Protein AF-G5NMP9-F1 (afdb_monomer)

Structure (mmCIF, N/CA/C/O backbone):
data_AF-G5NMP9-F1
#
_entry.id   AF-G5NMP9-F1
#
loop_
_atom_site.group_PDB
_atom_site.id
_atom_site.type_symbol
_atom_site.label_atom_id
_atom_site.label_alt_id
_atom_site.label_comp_id
_atom_site.label_asym_id
_atom_site.l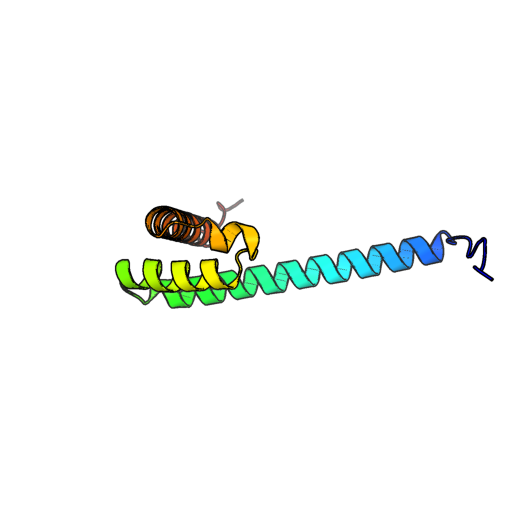abel_entity_id
_atom_site.label_seq_id
_atom_site.pdbx_PDB_ins_code
_atom_site.Cartn_x
_atom_site.Cartn_y
_atom_site.Cartn_z
_atom_site.occupancy
_atom_site.B_iso_or_equiv
_atom_site.auth_seq_id
_atom_site.auth_comp_id
_atom_site.auth_asym_id
_atom_site.auth_atom_id
_atom_site.pdbx_PDB_model_num
ATOM 1 N N . MET A 1 1 ? 6.464 -27.735 -32.900 1.00 37.50 1 MET A N 1
ATOM 2 C CA . MET A 1 1 ? 7.859 -27.369 -33.199 1.00 37.50 1 MET A CA 1
ATOM 3 C C . MET A 1 1 ? 8.186 -26.157 -32.354 1.00 37.50 1 MET A C 1
ATOM 5 O O . MET A 1 1 ? 7.645 -25.090 -32.612 1.00 37.50 1 MET A O 1
ATOM 9 N N . LEU A 1 2 ? 8.923 -26.366 -31.264 1.00 45.62 2 LEU A N 1
ATOM 10 C CA . LEU A 1 2 ? 9.495 -25.277 -30.478 1.00 45.62 2 LEU A CA 1
ATOM 11 C C . LEU A 1 2 ? 10.622 -24.689 -31.329 1.00 45.62 2 LEU A C 1
ATOM 13 O O . LEU A 1 2 ? 11.433 -25.450 -31.845 1.00 45.62 2 LEU A O 1
ATOM 17 N N . GLY A 1 3 ? 10.612 -23.375 -31.544 1.00 49.03 3 GLY A N 1
ATOM 18 C CA . GLY A 1 3 ? 11.756 -22.685 -32.129 1.00 49.03 3 GLY A CA 1
ATOM 19 C C . GLY A 1 3 ? 12.893 -22.736 -31.122 1.00 49.03 3 GLY A C 1
ATOM 20 O O . GLY A 1 3 ? 12.924 -21.941 -30.186 1.00 49.03 3 GLY A O 1
ATOM 21 N N . GLU A 1 4 ? 13.738 -23.747 -31.271 1.00 51.78 4 GLU A N 1
ATOM 22 C CA .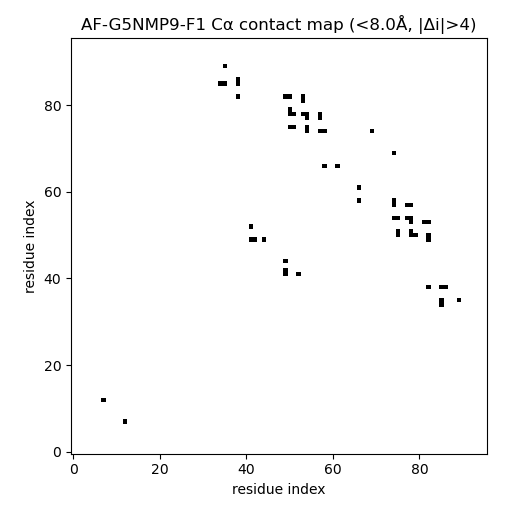 GLU A 1 4 ? 15.050 -23.843 -30.649 1.00 51.78 4 GLU A CA 1
ATOM 23 C C . GLU A 1 4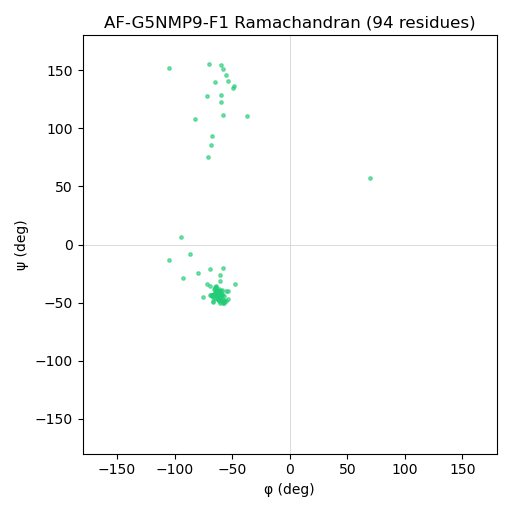 ? 15.865 -22.635 -31.148 1.00 51.78 4 GLU A C 1
ATOM 25 O O . GLU A 1 4 ? 15.873 -22.338 -32.342 1.00 51.78 4 GLU A O 1
ATOM 30 N N . ASP A 1 5 ? 16.456 -21.889 -30.216 1.00 52.66 5 ASP A N 1
ATOM 31 C CA . ASP A 1 5 ? 17.393 -20.791 -30.476 1.00 52.66 5 ASP A CA 1
A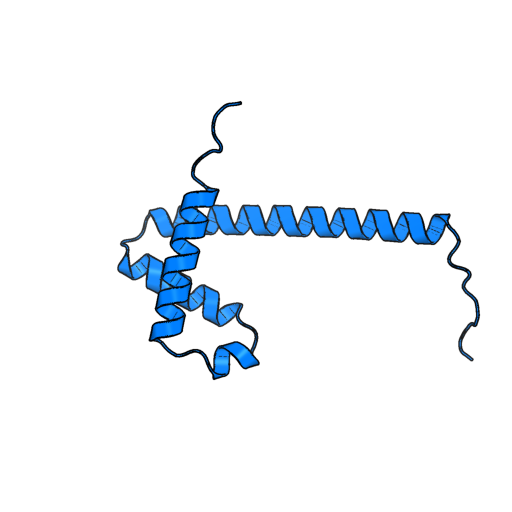TOM 32 C C . ASP A 1 5 ? 16.824 -19.511 -31.114 1.00 52.66 5 ASP A C 1
ATOM 34 O O . ASP A 1 5 ? 17.359 -18.976 -32.086 1.00 52.66 5 ASP A O 1
ATOM 38 N N . GLU A 1 6 ? 15.831 -18.878 -30.473 1.00 53.34 6 GLU A N 1
ATOM 39 C CA . GLU A 1 6 ? 15.825 -17.407 -30.502 1.00 53.34 6 GLU A CA 1
ATOM 40 C C . GLU A 1 6 ? 16.990 -16.941 -29.616 1.00 53.34 6 GLU A C 1
ATOM 42 O O . GLU A 1 6 ? 16.802 -16.562 -28.456 1.00 53.34 6 GLU A O 1
ATOM 47 N N . ASP A 1 7 ? 18.211 -17.073 -30.156 1.00 55.84 7 ASP A N 1
ATOM 48 C CA . ASP A 1 7 ? 19.452 -16.536 -29.615 1.00 55.84 7 ASP A CA 1
ATOM 49 C C . ASP A 1 7 ? 19.113 -15.186 -29.008 1.00 55.84 7 ASP A C 1
ATOM 51 O O . ASP A 1 7 ? 18.720 -14.245 -29.712 1.00 55.84 7 ASP A O 1
ATOM 55 N N . ILE A 1 8 ? 19.169 -15.100 -27.678 1.00 62.41 8 ILE A N 1
ATOM 56 C CA . ILE A 1 8 ? 18.906 -13.852 -26.985 1.00 62.41 8 ILE A CA 1
ATOM 57 C C . ILE A 1 8 ? 20.074 -12.948 -27.349 1.00 62.41 8 ILE A C 1
ATOM 59 O O . ILE A 1 8 ? 21.070 -12.861 -26.635 1.00 62.41 8 ILE A O 1
ATOM 63 N N . SER A 1 9 ? 19.950 -12.265 -28.486 1.00 79.44 9 SER A N 1
ATOM 64 C CA . SER A 1 9 ? 20.890 -11.255 -28.914 1.00 79.44 9 SER A CA 1
ATOM 65 C C . SER A 1 9 ? 21.102 -10.326 -27.729 1.00 79.44 9 SER A C 1
ATOM 67 O O . SER A 1 9 ? 20.137 -9.916 -27.068 1.00 79.44 9 SER A O 1
ATOM 69 N N . PHE A 1 10 ? 22.357 -9.981 -27.445 1.00 77.31 10 PHE A N 1
ATOM 70 C CA . PHE A 1 10 ? 22.704 -9.064 -26.359 1.00 77.31 10 PHE A CA 1
ATOM 71 C C . PHE A 1 10 ? 21.839 -7.793 -26.387 1.00 77.31 10 PHE A C 1
ATOM 73 O O . PHE A 1 10 ? 21.435 -7.282 -25.340 1.00 77.31 10 PHE A O 1
ATOM 80 N N . HIS A 1 11 ? 21.463 -7.323 -27.582 1.00 81.31 11 HIS A N 1
ATOM 81 C CA . HIS A 1 11 ? 20.533 -6.209 -27.755 1.00 81.31 11 HIS A CA 1
ATOM 82 C C . HIS A 1 11 ? 19.106 -6.507 -27.266 1.00 81.31 11 HIS A C 1
ATOM 84 O O . HIS A 1 11 ? 18.510 -5.663 -26.591 1.00 81.31 11 HIS A O 1
ATOM 90 N N . ALA A 1 12 ? 18.559 -7.690 -27.550 1.00 85.56 12 ALA A N 1
ATOM 91 C CA . ALA A 1 12 ? 17.237 -8.109 -27.087 1.00 85.56 12 ALA A CA 1
ATOM 92 C C . ALA A 1 12 ? 17.200 -8.306 -25.560 1.00 85.56 12 ALA A C 1
ATOM 94 O O . ALA A 1 12 ? 16.283 -7.805 -24.903 1.00 85.56 12 ALA A O 1
ATOM 95 N N . ALA A 1 13 ? 18.222 -8.947 -24.974 1.00 87.69 13 ALA A N 1
ATOM 96 C CA . ALA A 1 13 ? 18.385 -9.036 -23.516 1.00 87.69 13 ALA A CA 1
ATOM 97 C C . ALA A 1 13 ? 18.434 -7.649 -22.868 1.00 87.69 13 ALA A C 1
ATOM 99 O O . ALA A 1 13 ? 17.684 -7.366 -21.933 1.00 87.69 13 ALA A O 1
ATOM 100 N N . ARG A 1 14 ? 19.276 -6.754 -23.398 1.00 88.56 14 ARG A N 1
ATOM 101 C CA . ARG A 1 14 ? 19.444 -5.401 -22.862 1.00 88.56 14 ARG A CA 1
ATOM 102 C C . ARG A 1 14 ? 18.154 -4.586 -22.940 1.00 88.56 14 ARG A C 1
ATOM 104 O O . ARG A 1 14 ? 17.804 -3.906 -21.977 1.00 88.56 14 ARG A O 1
ATOM 111 N N . LYS A 1 15 ? 17.411 -4.681 -24.047 1.00 91.56 15 LYS A N 1
ATOM 112 C CA . LYS A 1 15 ? 16.104 -4.023 -24.201 1.00 91.56 15 LYS A CA 1
ATOM 113 C C . LYS A 1 15 ? 15.084 -4.550 -23.186 1.00 91.56 15 LYS A C 1
ATOM 115 O O . LYS A 1 15 ? 14.401 -3.745 -22.554 1.00 91.56 15 LYS A O 1
ATOM 120 N N . ARG A 1 16 ? 15.012 -5.874 -22.986 1.00 91.69 16 ARG A N 1
ATOM 121 C CA . ARG A 1 16 ? 14.151 -6.501 -21.964 1.00 91.69 16 ARG A CA 1
ATOM 122 C C . ARG A 1 16 ? 14.515 -6.034 -20.556 1.00 91.69 16 ARG A C 1
ATOM 124 O O . ARG A 1 16 ? 13.626 -5.634 -19.810 1.00 91.69 16 ARG A O 1
ATOM 131 N N . TRP A 1 17 ? 15.806 -5.987 -20.233 1.00 93.81 17 TRP A N 1
ATOM 132 C CA . TRP A 1 17 ? 16.285 -5.511 -18.936 1.00 93.81 17 TRP A CA 1
ATOM 133 C C . TRP A 1 17 ? 15.900 -4.050 -18.671 1.00 93.81 17 TRP A C 1
ATOM 135 O O . TRP A 1 17 ? 15.330 -3.747 -17.625 1.00 93.81 17 TRP A O 1
ATOM 145 N N . TYR A 1 18 ? 16.135 -3.139 -19.625 1.00 95.44 18 TYR A N 1
ATOM 146 C CA . TYR A 1 18 ? 15.736 -1.735 -19.463 1.00 95.44 18 TYR A CA 1
ATOM 147 C C . TYR A 1 18 ? 14.223 -1.578 -19.302 1.00 95.44 18 TYR A C 1
ATOM 149 O O . TYR A 1 18 ? 13.772 -0.781 -18.474 1.00 95.44 18 TYR A O 1
ATOM 157 N N . LEU A 1 19 ? 13.431 -2.331 -20.071 1.00 95.75 19 LEU A N 1
ATOM 158 C CA . LEU A 1 19 ? 11.976 -2.305 -19.955 1.00 95.75 19 LEU A CA 1
ATOM 159 C C . LEU A 1 19 ? 11.524 -2.792 -18.574 1.00 95.75 19 LEU A C 1
ATOM 161 O O . LEU A 1 19 ? 10.732 -2.111 -17.922 1.00 95.75 19 LEU A O 1
ATOM 165 N N . GLN A 1 20 ? 12.072 -3.913 -18.104 1.00 95.19 20 GLN A N 1
ATOM 166 C CA . GLN A 1 20 ? 11.803 -4.447 -16.772 1.00 95.19 20 GLN A CA 1
ATOM 167 C C . GLN A 1 20 ? 12.156 -3.423 -15.686 1.00 95.19 20 GLN A C 1
ATOM 169 O O . GLN A 1 20 ? 11.306 -3.090 -14.863 1.00 95.19 20 GLN A O 1
ATOM 174 N N . ARG A 1 21 ? 13.358 -2.834 -15.730 1.00 96.56 21 ARG A N 1
ATOM 175 C CA . ARG A 1 21 ? 13.780 -1.801 -14.769 1.00 96.56 21 ARG A CA 1
ATOM 176 C C . ARG A 1 21 ? 12.878 -0.575 -14.785 1.00 96.56 21 ARG A C 1
ATOM 178 O O . ARG A 1 21 ? 12.539 -0.042 -13.730 1.00 96.56 21 ARG A O 1
ATOM 185 N N . SER A 1 22 ? 12.446 -0.143 -15.966 1.00 95.12 22 SER A N 1
ATOM 186 C CA . SER A 1 22 ? 11.530 0.994 -16.106 1.00 95.12 22 SER A CA 1
ATOM 187 C C . SER A 1 22 ? 10.164 0.702 -15.482 1.00 95.12 22 SER A C 1
ATOM 189 O O . SER A 1 22 ? 9.591 1.559 -14.804 1.00 95.12 22 SER A O 1
ATOM 191 N N . GLN A 1 23 ? 9.651 -0.516 -15.673 1.00 96.69 23 GLN A N 1
ATOM 192 C CA . GLN A 1 23 ? 8.399 -0.971 -15.072 1.00 96.69 23 GLN A CA 1
ATOM 193 C C . GLN A 1 23 ? 8.509 -1.119 -13.552 1.00 96.69 23 GLN A C 1
ATOM 195 O O . GLN A 1 23 ? 7.620 -0.653 -12.841 1.00 96.69 23 GLN A O 1
ATOM 200 N N . GLU A 1 24 ? 9.592 -1.711 -13.045 1.00 96.00 24 GLU A N 1
ATOM 201 C CA . GLU A 1 24 ? 9.881 -1.816 -11.609 1.00 96.00 24 GLU A CA 1
ATOM 202 C C . GLU A 1 24 ? 9.930 -0.429 -10.956 1.00 96.00 24 GLU A C 1
ATOM 204 O O . GLU A 1 24 ? 9.231 -0.176 -9.975 1.00 96.00 24 GLU A O 1
ATOM 209 N N . ALA A 1 25 ? 10.663 0.515 -11.555 1.00 96.00 25 ALA A N 1
ATOM 210 C CA . ALA A 1 25 ? 10.741 1.886 -11.061 1.00 96.00 25 ALA A CA 1
ATOM 211 C C . ALA A 1 25 ? 9.368 2.582 -11.059 1.00 96.00 25 ALA A C 1
ATOM 213 O O . ALA A 1 25 ? 9.047 3.339 -10.139 1.00 96.00 25 ALA A O 1
ATOM 214 N N . LEU A 1 26 ? 8.534 2.336 -12.076 1.00 96.50 26 LEU A N 1
ATOM 215 C CA . LEU A 1 26 ? 7.181 2.885 -12.132 1.00 96.50 26 LEU A CA 1
ATOM 216 C C . LEU A 1 26 ? 6.271 2.285 -11.051 1.00 96.50 26 LEU A C 1
ATOM 218 O O . LEU A 1 26 ? 5.538 3.041 -10.408 1.00 96.50 26 LEU A O 1
ATOM 222 N N . LYS A 1 27 ? 6.320 0.963 -10.839 1.00 95.62 27 LYS A N 1
ATOM 223 C CA . LYS A 1 27 ? 5.580 0.273 -9.769 1.00 95.62 27 LYS A CA 1
ATOM 224 C C . LYS A 1 27 ? 5.965 0.837 -8.405 1.00 95.62 27 LYS A C 1
ATOM 226 O O . LYS A 1 27 ? 5.090 1.326 -7.695 1.00 95.62 27 LYS A O 1
ATOM 231 N N . PHE A 1 28 ? 7.265 0.941 -8.130 1.00 92.06 28 PHE A N 1
ATOM 232 C CA . PHE A 1 28 ? 7.783 1.519 -6.892 1.00 92.06 28 PHE A CA 1
ATOM 233 C C . PHE A 1 28 ? 7.270 2.946 -6.643 1.00 92.06 28 PHE A C 1
ATOM 235 O O . PHE A 1 28 ? 6.760 3.259 -5.566 1.00 92.06 28 PHE A O 1
ATOM 242 N N . ARG A 1 29 ? 7.337 3.835 -7.650 1.00 91.75 29 ARG A N 1
ATOM 243 C CA . ARG A 1 29 ? 6.820 5.211 -7.508 1.00 91.75 29 ARG A CA 1
ATOM 244 C C . ARG A 1 29 ? 5.318 5.240 -7.223 1.00 91.75 29 ARG A C 1
ATOM 246 O O . ARG A 1 29 ? 4.866 6.057 -6.420 1.00 91.75 29 ARG A O 1
ATOM 253 N N . ARG A 1 30 ? 4.541 4.369 -7.876 1.00 94.62 30 ARG A N 1
ATOM 254 C CA . ARG A 1 30 ? 3.088 4.266 -7.668 1.00 94.62 30 ARG A CA 1
ATOM 255 C C . ARG A 1 30 ? 2.758 3.767 -6.266 1.00 94.62 30 ARG A C 1
ATOM 257 O O . ARG A 1 30 ? 1.911 4.369 -5.611 1.00 94.62 30 ARG A O 1
ATOM 264 N N . GLU A 1 31 ? 3.449 2.737 -5.796 1.00 91.44 31 GLU A N 1
ATOM 265 C CA . GLU A 1 31 ? 3.300 2.193 -4.444 1.00 91.44 31 GLU A CA 1
ATOM 266 C C . GLU A 1 31 ? 3.648 3.240 -3.385 1.00 91.44 31 GLU A C 1
ATOM 268 O O . GLU A 1 31 ? 2.835 3.506 -2.500 1.00 91.44 31 GLU A O 1
ATOM 273 N N . LYS A 1 32 ? 4.782 3.938 -3.537 1.00 89.75 32 LYS A N 1
ATOM 274 C CA . LYS A 1 32 ? 5.180 5.034 -2.641 1.00 89.75 32 LYS A CA 1
ATOM 275 C C . LYS A 1 32 ? 4.143 6.162 -2.615 1.00 89.75 32 LYS A C 1
ATOM 277 O O . LYS A 1 32 ? 3.786 6.668 -1.550 1.00 89.75 32 LYS A O 1
ATOM 282 N N . GLY A 1 33 ? 3.613 6.540 -3.779 1.00 91.12 33 GLY A N 1
ATOM 283 C CA . GLY A 1 33 ? 2.542 7.531 -3.882 1.00 91.12 33 GLY A CA 1
ATOM 284 C C . GLY A 1 33 ? 1.242 7.078 -3.211 1.00 91.12 33 GLY A C 1
ATOM 285 O O . GLY A 1 33 ? 0.599 7.865 -2.513 1.00 91.12 33 GLY A O 1
ATOM 286 N N . ALA A 1 34 ? 0.857 5.812 -3.384 1.00 92.06 34 ALA A N 1
ATOM 287 C CA . ALA A 1 34 ? -0.319 5.229 -2.743 1.00 92.06 34 ALA A CA 1
ATOM 288 C C . ALA A 1 34 ? -0.162 5.161 -1.215 1.00 92.06 34 ALA A C 1
ATOM 290 O O . ALA A 1 34 ? -1.086 5.547 -0.497 1.00 92.06 34 ALA A O 1
ATOM 291 N N . ALA A 1 35 ? 1.014 4.759 -0.724 1.00 89.69 35 ALA A N 1
ATOM 292 C CA . ALA A 1 35 ? 1.351 4.743 0.696 1.00 89.69 35 ALA A CA 1
ATOM 293 C C . ALA A 1 35 ? 1.234 6.143 1.315 1.00 89.69 35 ALA A C 1
ATOM 295 O O . ALA A 1 35 ? 0.523 6.319 2.304 1.00 89.69 35 ALA A O 1
ATOM 296 N N . ARG A 1 36 ? 1.810 7.169 0.672 1.00 89.88 36 ARG A N 1
ATOM 297 C CA . ARG A 1 36 ? 1.708 8.562 1.137 1.00 89.88 36 ARG A CA 1
ATOM 298 C C . ARG A 1 36 ? 0.268 9.074 1.147 1.00 89.88 36 ARG A C 1
ATOM 300 O O . ARG A 1 36 ? -0.158 9.694 2.117 1.00 89.88 36 ARG A O 1
ATOM 307 N N . LYS A 1 37 ? -0.518 8.782 0.105 1.00 91.81 37 LYS A N 1
ATOM 308 C CA . LYS A 1 37 ? -1.951 9.134 0.063 1.00 91.81 37 LYS A CA 1
ATOM 309 C C . LYS A 1 37 ? -2.742 8.457 1.184 1.00 91.81 37 LYS A C 1
ATOM 311 O O . LYS A 1 37 ? -3.634 9.083 1.754 1.00 91.81 37 LYS A O 1
ATOM 316 N N . ARG A 1 38 ? -2.435 7.194 1.492 1.00 92.06 38 ARG A N 1
ATOM 317 C CA . ARG A 1 38 ? -3.069 6.453 2.586 1.00 92.06 38 ARG A CA 1
ATOM 318 C C . ARG A 1 38 ? -2.701 7.057 3.933 1.00 92.06 38 ARG A C 1
ATOM 320 O O . ARG A 1 38 ? -3.601 7.370 4.699 1.00 92.06 38 ARG A O 1
ATOM 327 N N . ALA A 1 39 ? -1.419 7.292 4.181 1.00 90.56 39 ALA A N 1
ATOM 328 C CA . ALA A 1 39 ? -0.949 7.885 5.424 1.00 90.56 39 ALA A CA 1
ATOM 329 C C . ALA A 1 39 ? -1.566 9.277 5.665 1.00 90.56 39 ALA A C 1
ATOM 331 O O . ALA A 1 39 ? -2.121 9.518 6.730 1.00 90.56 39 ALA A O 1
ATOM 332 N N . ASN A 1 40 ? -1.633 10.135 4.639 1.00 91.12 40 ASN A N 1
ATOM 333 C CA . ASN A 1 40 ? -2.321 11.431 4.729 1.00 91.12 40 ASN A CA 1
ATOM 334 C C . ASN A 1 40 ? -3.821 11.312 5.054 1.00 91.12 40 ASN A C 1
ATOM 336 O O . ASN A 1 40 ? -4.398 12.216 5.655 1.00 91.12 40 ASN A O 1
ATOM 340 N N . ARG A 1 41 ? -4.482 10.234 4.612 1.00 92.69 41 ARG A N 1
ATOM 341 C CA . ARG A 1 41 ? -5.891 9.965 4.936 1.00 92.69 41 ARG A CA 1
ATOM 342 C C . ARG A 1 41 ? -6.035 9.477 6.376 1.00 92.69 41 ARG A C 1
ATOM 344 O O . ARG A 1 41 ? -6.918 9.954 7.076 1.00 92.69 41 ARG A O 1
ATOM 351 N N . LEU A 1 42 ? -5.171 8.553 6.794 1.00 92.69 42 LEU A N 1
ATOM 352 C CA . LEU A 1 42 ? -5.172 7.961 8.132 1.00 92.69 42 LEU A CA 1
ATOM 353 C C . LEU A 1 42 ? -4.834 8.995 9.210 1.00 92.69 42 LEU A C 1
ATOM 355 O O . LEU A 1 42 ? -5.498 9.016 10.236 1.00 92.69 42 LEU A O 1
ATOM 359 N N . ALA A 1 43 ? -3.908 9.917 8.941 1.00 89.88 43 ALA A N 1
ATOM 360 C CA . ALA A 1 43 ? -3.525 10.982 9.870 1.00 89.88 43 ALA A CA 1
ATOM 361 C C . ALA A 1 43 ? -4.694 11.889 10.307 1.00 89.88 43 ALA A C 1
ATOM 363 O O . ALA A 1 43 ? -4.604 12.555 11.331 1.00 89.88 43 ALA A O 1
ATOM 364 N N . LYS A 1 44 ? -5.800 11.920 9.549 1.00 92.69 44 LYS A N 1
ATOM 365 C CA . LYS A 1 44 ? -7.010 12.693 9.883 1.00 92.69 44 LYS A CA 1
ATOM 366 C C . LYS A 1 44 ? -7.986 11.945 10.795 1.00 92.69 44 LYS A C 1
ATOM 368 O O . LYS A 1 44 ? -8.998 12.514 11.190 1.00 92.69 44 LYS A O 1
ATOM 373 N N . LEU A 1 45 ? -7.745 10.662 11.049 1.00 94.06 45 LEU A N 1
ATOM 374 C CA . LEU A 1 45 ? -8.654 9.778 11.771 1.00 94.06 45 LEU A CA 1
ATOM 375 C C . LEU A 1 45 ? -8.141 9.515 13.195 1.00 94.06 45 LEU A C 1
ATOM 377 O O . LEU A 1 45 ? -6.926 9.507 13.400 1.00 94.06 45 LEU A O 1
ATOM 381 N N . PRO A 1 46 ? -9.030 9.231 14.165 1.00 96.19 46 PRO A N 1
ATOM 382 C CA . PRO A 1 46 ? -8.637 8.719 15.478 1.00 96.19 46 PRO A CA 1
ATOM 383 C C . PRO A 1 46 ? -7.890 7.383 15.374 1.00 96.19 46 PRO A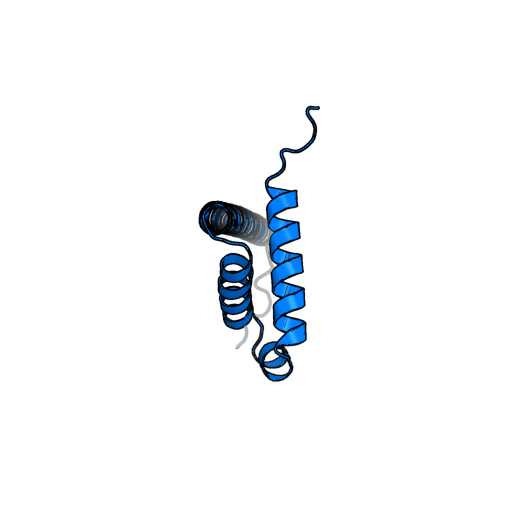 C 1
ATOM 385 O O . PRO A 1 46 ? -8.115 6.621 14.430 1.00 96.19 46 PRO A O 1
ATOM 388 N N . ARG A 1 47 ? -7.047 7.071 16.367 1.00 92.75 47 ARG A N 1
ATOM 389 C CA . ARG A 1 47 ? -6.162 5.892 16.360 1.00 92.75 47 ARG A CA 1
ATOM 390 C C . ARG A 1 47 ? -6.906 4.576 16.114 1.00 92.75 47 ARG A C 1
ATOM 392 O O . ARG A 1 47 ? -6.513 3.831 15.222 1.00 92.75 47 ARG A O 1
ATOM 399 N N . ASP A 1 48 ? -8.019 4.340 16.802 1.00 94.88 48 ASP A N 1
ATOM 400 C CA . ASP A 1 48 ? -8.820 3.116 16.637 1.00 94.88 48 ASP A CA 1
ATOM 401 C C . ASP A 1 48 ? -9.309 2.952 15.194 1.00 94.88 48 ASP A C 1
ATOM 403 O O . ASP A 1 48 ? -9.274 1.869 14.605 1.00 94.88 48 ASP A O 1
ATOM 407 N N . ARG A 1 49 ? -9.707 4.068 14.567 1.00 96.00 49 ARG A N 1
ATOM 408 C CA . ARG A 1 49 ? -10.152 4.065 13.175 1.00 96.00 49 ARG A CA 1
ATOM 409 C C . ARG A 1 49 ? -8.992 3.858 12.206 1.00 96.00 49 ARG A C 1
ATOM 411 O O . ARG A 1 49 ? -9.186 3.209 11.180 1.00 96.00 49 ARG A O 1
ATOM 418 N N . GLN A 1 50 ? -7.802 4.371 12.517 1.00 94.88 50 GLN A N 1
ATOM 419 C CA . GLN A 1 50 ? -6.605 4.105 11.719 1.00 94.88 50 GLN A CA 1
ATOM 420 C C . GLN A 1 50 ? -6.272 2.612 11.702 1.00 94.88 50 GLN A C 1
ATOM 422 O O . GLN A 1 50 ? -6.027 2.061 10.628 1.00 94.88 50 GLN A O 1
ATOM 427 N N . ILE A 1 51 ? -6.311 1.968 12.873 1.00 95.56 51 ILE A N 1
ATOM 428 C CA . ILE A 1 51 ? -6.065 0.530 13.026 1.00 95.56 51 ILE A CA 1
ATOM 429 C C . ILE A 1 51 ? -7.094 -0.250 12.212 1.00 95.56 51 ILE A C 1
ATOM 431 O O . ILE A 1 51 ? -6.712 -1.039 11.355 1.00 95.56 51 ILE A O 1
ATOM 435 N N . TYR A 1 52 ? -8.386 0.047 12.371 1.00 96.00 52 TYR A N 1
ATOM 436 C CA . TYR A 1 52 ? -9.449 -0.619 11.615 1.00 96.00 52 TYR A CA 1
ATOM 437 C C . TYR A 1 52 ? -9.276 -0.506 10.088 1.00 96.00 52 TYR A C 1
ATOM 439 O O . TYR A 1 52 ? -9.354 -1.505 9.366 1.00 96.00 52 TYR A O 1
ATOM 447 N N . GLU A 1 53 ? -9.028 0.703 9.572 1.00 95.81 53 GLU A N 1
ATOM 448 C CA . GLU A 1 53 ? -8.823 0.924 8.134 1.00 95.81 53 GLU A CA 1
ATOM 449 C C . GLU A 1 53 ? -7.561 0.209 7.623 1.00 95.81 53 GLU A C 1
ATOM 451 O O . GLU A 1 53 ? -7.565 -0.335 6.514 1.00 95.81 53 GLU A O 1
ATOM 456 N N . MET A 1 54 ? -6.493 0.163 8.428 1.00 95.88 54 MET A N 1
ATOM 457 C CA . MET A 1 54 ? -5.268 -0.554 8.082 1.00 95.88 54 MET A CA 1
ATOM 458 C C . MET A 1 54 ? -5.470 -2.073 8.093 1.00 95.88 54 MET A C 1
ATOM 460 O O . MET A 1 54 ? -5.087 -2.732 7.130 1.00 95.88 54 MET A O 1
ATOM 464 N N . SER A 1 55 ? -6.153 -2.628 9.093 1.00 95.88 55 SER A N 1
ATOM 465 C CA . SER A 1 55 ? -6.518 -4.050 9.147 1.00 95.88 55 SER A CA 1
ATOM 466 C C . SER A 1 55 ? -7.337 -4.464 7.920 1.00 95.88 55 SER A C 1
ATOM 468 O O . SER A 1 55 ? -7.053 -5.471 7.270 1.00 95.88 55 SER A O 1
ATOM 470 N N . ARG A 1 56 ? -8.315 -3.638 7.522 1.00 95.31 56 ARG A N 1
ATOM 471 C CA . ARG A 1 56 ? -9.103 -3.852 6.294 1.00 95.31 56 ARG A CA 1
ATOM 472 C C . ARG A 1 56 ? -8.251 -3.777 5.033 1.00 95.31 56 ARG A C 1
ATOM 474 O O . ARG A 1 56 ? -8.544 -4.480 4.068 1.00 95.31 56 ARG A O 1
ATOM 481 N N . HIS A 1 57 ? -7.246 -2.906 5.004 1.00 94.44 57 HIS A N 1
ATOM 482 C CA . HIS A 1 57 ? -6.313 -2.834 3.886 1.00 94.44 57 HIS A CA 1
ATOM 483 C C . HIS A 1 57 ? -5.457 -4.098 3.798 1.00 94.44 57 HIS A C 1
ATOM 485 O O . HIS A 1 57 ? -5.396 -4.685 2.722 1.00 94.44 57 HIS A O 1
ATOM 491 N N . ILE A 1 58 ? -4.877 -4.525 4.921 1.00 94.38 58 ILE A N 1
ATOM 492 C CA . ILE A 1 58 ? -4.013 -5.702 5.015 1.00 94.38 58 ILE A CA 1
ATOM 493 C C . ILE A 1 58 ? -4.766 -6.949 4.558 1.00 94.38 58 ILE A C 1
ATOM 495 O O . ILE A 1 58 ? -4.290 -7.626 3.655 1.00 94.38 58 ILE A O 1
ATOM 499 N N . MET A 1 59 ? -5.983 -7.195 5.055 1.00 93.81 59 MET A N 1
ATOM 500 C CA . MET A 1 59 ? -6.780 -8.358 4.629 1.00 93.81 59 MET A CA 1
ATOM 501 C C . MET A 1 59 ? -7.105 -8.378 3.131 1.00 93.81 59 MET A C 1
ATOM 503 O O . MET A 1 59 ? -7.318 -9.444 2.570 1.00 93.81 59 MET A O 1
ATOM 507 N N . LYS A 1 60 ? -7.152 -7.218 2.463 1.00 92.81 60 LYS A N 1
ATOM 508 C CA . LYS A 1 60 ? -7.379 -7.153 1.008 1.00 92.81 60 LYS A CA 1
ATOM 509 C C . LYS A 1 60 ? -6.128 -7.451 0.189 1.00 92.81 60 LYS A C 1
ATOM 511 O O . LYS A 1 60 ? -6.253 -7.772 -0.987 1.00 92.81 60 LYS A O 1
ATOM 516 N N . THR A 1 61 ? -4.947 -7.240 0.762 1.00 92.06 61 THR A N 1
ATOM 517 C CA . THR A 1 61 ? -3.661 -7.412 0.073 1.00 92.06 61 THR A CA 1
ATOM 518 C C . THR A 1 61 ? -2.9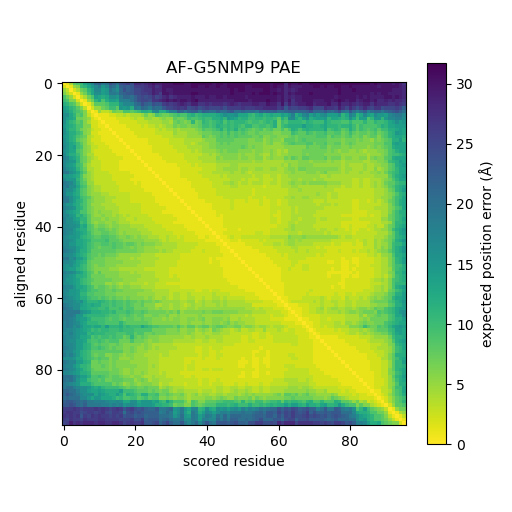23 -8.673 0.488 1.00 92.06 61 THR A C 1
ATOM 520 O O . THR A 1 61 ? -1.948 -9.031 -0.166 1.00 92.06 61 THR A O 1
ATOM 523 N N . LEU A 1 62 ? -3.353 -9.316 1.574 1.00 92.12 62 LEU A N 1
ATOM 524 C CA . LEU A 1 62 ? -2.748 -10.540 2.066 1.00 92.12 62 LEU A CA 1
ATOM 525 C C . LEU A 1 62 ? -2.953 -11.675 1.049 1.00 92.12 62 LEU A C 1
ATOM 527 O O . LEU A 1 62 ? -4.045 -11.786 0.479 1.00 92.12 62 LEU A O 1
ATOM 531 N N . PRO A 1 63 ? -1.943 -12.530 0.826 1.00 94.06 63 PRO A N 1
ATOM 532 C CA . PRO A 1 63 ? -2.132 -13.762 0.076 1.00 94.06 63 PRO A CA 1
ATOM 533 C C . PRO A 1 63 ? -3.254 -14.615 0.693 1.00 94.06 63 PRO A C 1
ATOM 535 O O . PRO A 1 63 ? -3.395 -14.621 1.919 1.00 94.06 63 PRO A O 1
ATOM 538 N N . PRO A 1 64 ? -4.040 -15.353 -0.113 1.00 90.75 64 PRO A N 1
ATOM 539 C CA . PRO A 1 64 ? -5.160 -16.153 0.391 1.00 90.75 64 PRO A CA 1
ATOM 540 C C . PRO A 1 64 ? -4.767 -17.128 1.507 1.00 90.75 64 PRO A C 1
ATOM 542 O O . PRO A 1 64 ? -5.483 -17.242 2.501 1.00 90.75 64 PRO A O 1
ATOM 545 N N . ASP A 1 65 ? -3.604 -17.766 1.374 1.00 91.44 65 ASP A N 1
ATOM 546 C CA . ASP A 1 65 ? -3.096 -18.730 2.351 1.00 91.44 65 ASP A CA 1
ATOM 547 C C . ASP A 1 65 ? -2.810 -18.065 3.701 1.00 91.44 65 ASP A C 1
ATOM 549 O O . ASP A 1 65 ? -3.194 -18.569 4.753 1.00 91.44 65 ASP A O 1
ATOM 553 N N . GLU A 1 66 ? -2.187 -16.887 3.685 1.00 90.69 66 GLU A N 1
ATOM 554 C CA . GLU A 1 66 ? -1.926 -16.117 4.900 1.00 90.69 66 GLU A CA 1
ATOM 555 C C . GLU A 1 66 ? -3.218 -15.562 5.504 1.00 90.69 66 GLU A C 1
ATOM 557 O O . GLU A 1 66 ? -3.350 -15.514 6.725 1.00 90.69 66 GLU A O 1
ATOM 562 N N . ALA A 1 67 ? -4.180 -15.163 4.664 1.00 90.81 67 ALA A N 1
ATOM 563 C CA . ALA A 1 67 ? -5.457 -14.605 5.106 1.00 90.81 67 ALA A CA 1
ATOM 564 C C . ALA A 1 67 ? -6.289 -15.637 5.864 1.00 90.81 67 ALA A C 1
ATOM 566 O O . ALA A 1 67 ? -6.942 -15.289 6.845 1.00 90.81 67 ALA A O 1
ATOM 567 N N . TYR A 1 68 ? -6.228 -16.899 5.436 1.00 89.62 68 TYR A N 1
ATOM 568 C CA . TYR A 1 68 ? -6.934 -18.000 6.079 1.00 89.62 68 TYR A CA 1
ATOM 569 C C . TYR A 1 68 ? -6.458 -18.243 7.520 1.00 89.62 68 TYR A C 1
ATOM 571 O O . TYR A 1 68 ? -7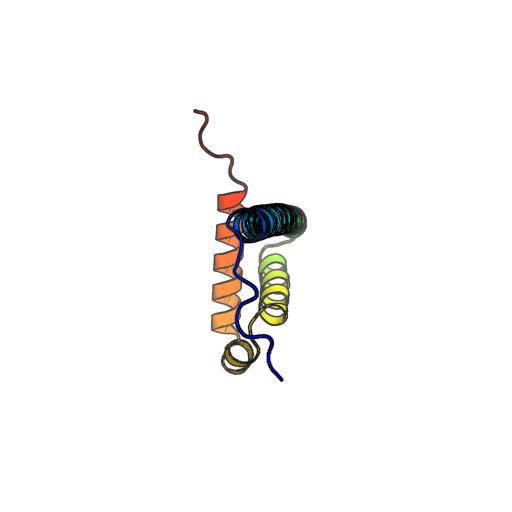.273 -18.469 8.411 1.00 89.62 68 TYR A O 1
ATOM 579 N N . TRP A 1 69 ? -5.150 -18.142 7.769 1.00 89.94 69 TRP A N 1
ATOM 580 C CA . TRP A 1 69 ? -4.553 -18.364 9.093 1.00 89.94 69 TRP A CA 1
ATOM 581 C C . TRP A 1 69 ? -4.365 -17.078 9.915 1.00 89.94 69 TRP A C 1
ATOM 583 O O . TRP A 1 69 ? -3.741 -17.103 10.980 1.00 89.94 69 TRP A O 1
ATOM 593 N N . CYS A 1 70 ? -4.861 -15.936 9.437 1.00 91.81 70 CYS A N 1
ATOM 594 C CA . CYS A 1 70 ? -4.681 -14.657 10.112 1.00 91.81 70 CYS A CA 1
ATOM 595 C C . CYS A 1 70 ? -5.710 -14.488 11.238 1.00 91.81 70 CYS A C 1
ATOM 597 O O . CYS A 1 70 ? -6.892 -14.256 10.981 1.00 91.81 70 CYS A O 1
ATOM 599 N N . SER A 1 71 ? -5.262 -14.583 12.495 1.00 94.56 71 SER A N 1
ATOM 600 C CA . SER A 1 71 ? -6.122 -14.274 13.640 1.00 94.56 71 SER A CA 1
ATOM 601 C C . SER A 1 71 ? -6.409 -12.765 13.728 1.00 94.56 71 SER A C 1
ATOM 603 O O . SER A 1 71 ? -5.603 -11.955 13.252 1.00 94.56 71 SER A O 1
ATOM 605 N N . PRO A 1 72 ? -7.524 -12.354 14.359 1.00 92.94 72 PRO A N 1
ATOM 606 C CA . PRO A 1 72 ? -7.837 -10.941 14.570 1.00 92.94 72 PRO A CA 1
ATOM 607 C C . PRO A 1 72 ? -6.725 -10.175 15.301 1.00 92.94 72 PRO A C 1
ATOM 609 O O . PRO A 1 72 ? -6.389 -9.058 14.913 1.00 92.94 72 PRO A O 1
ATOM 612 N N . GLU A 1 73 ? -6.104 -10.794 16.304 1.00 95.12 73 GLU A N 1
ATOM 613 C CA . GLU A 1 73 ? -5.032 -10.199 17.109 1.00 95.12 73 GLU A CA 1
ATOM 614 C C . GLU A 1 73 ? -3.763 -10.012 16.275 1.00 95.12 73 GLU A C 1
ATOM 616 O O . GLU A 1 73 ? -3.130 -8.956 16.314 1.00 95.12 73 GLU A O 1
ATOM 621 N N . ARG A 1 74 ? -3.405 -11.020 15.465 1.00 93.62 74 ARG A N 1
ATOM 622 C CA . ARG A 1 74 ? -2.279 -10.920 14.529 1.00 93.62 74 ARG A CA 1
ATOM 623 C C . ARG A 1 74 ? -2.524 -9.807 13.516 1.00 93.62 74 ARG A C 1
ATOM 625 O O . ARG A 1 74 ? -1.617 -9.026 13.233 1.00 93.62 74 ARG A O 1
ATOM 632 N N . LEU A 1 75 ? -3.740 -9.718 12.984 1.00 95.19 75 LEU A N 1
ATOM 633 C CA . LEU A 1 75 ? -4.110 -8.681 12.029 1.00 95.19 75 LEU A CA 1
ATOM 634 C C . LEU A 1 75 ? -3.980 -7.279 12.637 1.00 95.19 75 LEU A C 1
ATOM 636 O O . LEU A 1 75 ? -3.453 -6.374 11.989 1.00 95.19 75 LEU A O 1
ATOM 640 N N . GLU A 1 76 ? -4.425 -7.104 13.879 1.00 95.06 76 GLU A N 1
ATOM 641 C CA . GLU A 1 76 ? -4.301 -5.842 14.604 1.00 95.06 76 GLU A CA 1
ATOM 642 C C . GLU A 1 76 ? -2.833 -5.462 14.835 1.00 95.06 76 GLU A C 1
ATOM 644 O O . GLU A 1 76 ? -2.428 -4.338 14.532 1.00 95.06 76 GLU A O 1
ATOM 649 N N . GLN A 1 77 ? -1.999 -6.409 15.271 1.00 96.00 77 GLN A N 1
ATOM 650 C CA . GLN A 1 77 ? -0.559 -6.184 15.430 1.00 96.00 77 GLN A CA 1
ATOM 651 C C . GLN A 1 77 ? 0.105 -5.774 14.109 1.00 96.00 77 GLN A C 1
ATOM 653 O O . GLN A 1 77 ? 0.884 -4.817 14.073 1.00 96.00 77 GLN A O 1
ATOM 658 N N . MET A 1 78 ? -0.243 -6.442 13.005 1.00 95.88 78 MET A N 1
ATOM 659 C CA . MET A 1 78 ? 0.244 -6.076 11.673 1.00 95.88 78 MET A CA 1
ATOM 660 C C . MET A 1 78 ? -0.209 -4.671 11.271 1.00 95.88 78 MET A C 1
ATOM 662 O O . MET A 1 78 ? 0.575 -3.915 10.691 1.00 95.88 78 MET A O 1
ATOM 666 N N . ALA A 1 79 ? -1.451 -4.296 11.584 1.00 95.88 79 ALA A N 1
ATOM 667 C CA . ALA A 1 79 ? -1.972 -2.962 11.319 1.00 95.88 79 ALA A CA 1
ATOM 668 C C . ALA A 1 79 ? -1.198 -1.890 12.090 1.00 95.88 79 ALA A C 1
ATOM 670 O O . ALA A 1 79 ? -0.758 -0.908 11.490 1.00 95.88 79 ALA A O 1
ATOM 671 N N . ILE A 1 80 ? -0.958 -2.104 13.384 1.00 94.94 80 ILE A N 1
ATOM 672 C CA . ILE A 1 80 ? -0.160 -1.205 14.224 1.00 94.94 80 ILE A CA 1
ATOM 673 C C . ILE A 1 80 ? 1.263 -1.067 13.667 1.00 94.94 80 ILE A C 1
ATOM 675 O O . ILE A 1 80 ? 1.748 0.051 13.491 1.00 94.94 80 ILE A O 1
ATOM 679 N N . GLN A 1 81 ? 1.916 -2.179 13.319 1.00 94.88 81 GLN A N 1
ATOM 680 C CA . GLN A 1 81 ? 3.262 -2.163 12.744 1.00 94.88 81 GLN A CA 1
ATOM 681 C C . GLN A 1 81 ? 3.316 -1.385 11.419 1.00 94.88 81 GLN A C 1
ATOM 683 O O . GLN A 1 81 ? 4.214 -0.569 11.215 1.00 94.88 81 GLN A O 1
ATOM 688 N N . ASN A 1 82 ? 2.340 -1.594 10.532 1.00 93.50 82 ASN A N 1
ATOM 689 C CA . ASN A 1 82 ? 2.256 -0.879 9.257 1.00 93.50 82 ASN A CA 1
ATOM 690 C C . ASN A 1 82 ? 2.025 0.625 9.453 1.00 93.50 82 ASN A C 1
ATOM 692 O O . ASN A 1 82 ? 2.591 1.431 8.716 1.00 93.50 82 ASN A O 1
ATOM 696 N N . LEU A 1 83 ? 1.216 1.019 10.441 1.00 93.25 83 LEU A N 1
ATOM 697 C CA . LEU A 1 83 ? 1.023 2.429 10.786 1.00 93.25 83 LEU A CA 1
ATOM 698 C C . LEU A 1 83 ? 2.346 3.073 11.220 1.00 93.25 83 LEU A C 1
ATOM 700 O O . LEU A 1 83 ? 2.711 4.111 10.671 1.00 93.25 83 LEU A O 1
ATOM 704 N N . TYR A 1 84 ? 3.109 2.417 12.100 1.00 91.06 84 TYR A N 1
ATOM 705 C CA . TYR A 1 84 ? 4.432 2.901 12.509 1.00 91.06 84 TYR A CA 1
ATOM 706 C C . TYR A 1 84 ? 5.416 3.007 11.338 1.00 91.06 84 TYR A C 1
ATOM 708 O O . TYR A 1 84 ? 6.136 3.996 11.218 1.00 91.06 84 TYR A O 1
ATOM 716 N N . GLN A 1 85 ? 5.438 2.020 10.439 1.00 89.25 85 GLN A N 1
ATOM 717 C CA . GLN A 1 85 ? 6.288 2.074 9.245 1.00 89.25 85 GLN A CA 1
ATOM 718 C C . GLN A 1 85 ? 5.911 3.238 8.320 1.00 89.25 85 GLN A C 1
ATOM 720 O O . GLN A 1 85 ? 6.792 3.899 7.765 1.00 89.25 85 GLN A O 1
ATOM 725 N N . LEU A 1 86 ? 4.614 3.521 8.163 1.00 87.00 86 LEU A N 1
ATOM 726 C CA . LEU A 1 86 ? 4.154 4.670 7.388 1.00 87.00 86 LEU A CA 1
ATOM 727 C C . LEU A 1 86 ? 4.587 5.988 8.029 1.00 87.00 86 LEU A C 1
ATOM 729 O O . LEU A 1 86 ? 5.107 6.842 7.313 1.00 87.00 86 LEU A O 1
ATOM 733 N N . GLU A 1 87 ? 4.426 6.139 9.343 1.00 84.62 87 GLU A N 1
ATOM 734 C CA . GLU A 1 87 ? 4.894 7.314 10.090 1.00 84.62 87 GLU A CA 1
ATOM 735 C C . GLU A 1 87 ? 6.405 7.522 9.910 1.00 84.62 87 GLU A C 1
ATOM 737 O O . GLU A 1 87 ? 6.830 8.613 9.524 1.00 84.62 87 GLU A O 1
ATOM 742 N N . LEU A 1 88 ? 7.208 6.463 10.065 1.00 80.06 88 LEU A N 1
ATOM 743 C CA . LEU A 1 88 ? 8.660 6.515 9.871 1.00 80.06 88 LEU A CA 1
ATOM 744 C C . LEU A 1 88 ? 9.042 6.900 8.434 1.00 80.06 88 LEU A C 1
ATOM 746 O O . LEU A 1 88 ? 9.959 7.685 8.227 1.00 80.06 88 LEU A O 1
ATOM 750 N N . SER A 1 89 ? 8.330 6.380 7.431 1.00 75.94 89 SER A N 1
ATOM 751 C CA . SER A 1 89 ? 8.588 6.702 6.019 1.00 75.94 89 SER A CA 1
ATOM 752 C C . SER A 1 89 ? 8.222 8.143 5.634 1.00 75.94 89 SER A C 1
ATOM 754 O O . SER A 1 89 ? 8.684 8.649 4.605 1.00 75.94 89 SER A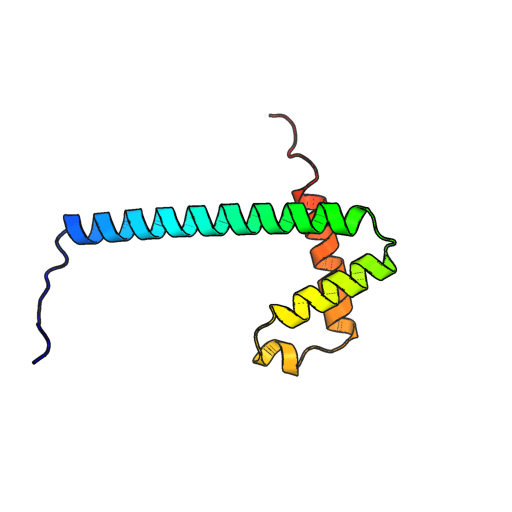 O 1
ATOM 756 N N . LEU A 1 90 ? 7.346 8.781 6.419 1.00 71.94 90 LEU A N 1
ATOM 757 C CA . LEU A 1 90 ? 6.910 10.162 6.231 1.00 71.94 90 LEU A CA 1
ATOM 758 C C . LEU A 1 90 ? 7.747 11.164 7.019 1.00 71.94 90 LEU A C 1
ATOM 760 O O . LEU A 1 90 ? 7.857 12.306 6.569 1.00 71.94 90 LEU A O 1
ATOM 764 N N . ALA A 1 91 ? 8.308 10.758 8.159 1.00 74.81 91 ALA A N 1
ATOM 765 C CA . ALA A 1 91 ? 9.313 11.536 8.862 1.00 74.81 91 ALA A CA 1
ATOM 766 C C . ALA A 1 91 ? 10.492 11.755 7.901 1.00 74.81 91 ALA A C 1
ATOM 768 O O . ALA A 1 91 ? 11.140 10.810 7.455 1.00 74.81 91 ALA A O 1
ATOM 769 N N . THR A 1 92 ? 10.683 13.007 7.480 1.00 62.97 92 THR A N 1
ATOM 770 C CA . THR A 1 92 ? 11.704 13.415 6.508 1.00 62.97 92 THR A CA 1
ATOM 771 C C . THR A 1 92 ? 13.065 12.818 6.890 1.00 62.97 92 THR A C 1
ATOM 773 O O . THR A 1 92 ? 13.409 12.861 8.073 1.00 62.97 92 THR A O 1
ATOM 776 N N . PRO A 1 93 ? 13.856 12.272 5.942 1.00 61.28 93 PRO A N 1
ATOM 777 C CA . PRO A 1 93 ? 15.218 11.851 6.255 1.00 61.28 93 PRO A CA 1
ATOM 778 C C . PRO A 1 93 ? 16.022 13.045 6.801 1.00 61.28 93 PRO A C 1
ATOM 780 O O . PRO A 1 93 ? 15.711 14.189 6.444 1.00 61.28 93 PRO A O 1
ATOM 783 N N . PRO A 1 94 ? 17.021 12.805 7.672 1.00 53.59 94 PRO A N 1
ATOM 784 C CA . PRO A 1 94 ? 17.832 13.875 8.241 1.00 53.59 94 PRO A CA 1
ATOM 785 C C . PRO A 1 94 ? 18.431 14.738 7.119 1.00 53.59 94 PRO A C 1
ATOM 787 O O . PRO A 1 94 ? 18.801 14.190 6.076 1.00 53.59 94 PRO A O 1
ATOM 790 N N . PRO A 1 95 ? 18.494 16.072 7.292 1.00 63.22 95 PRO A N 1
ATOM 791 C CA . PRO A 1 95 ? 19.133 16.938 6.312 1.00 63.22 95 PRO A CA 1
ATOM 792 C C . PRO A 1 95 ? 20.602 16.518 6.176 1.00 63.22 95 PRO A C 1
ATOM 794 O O . PRO A 1 95 ? 21.318 16.443 7.176 1.00 63.22 95 PRO A O 1
ATOM 797 N N . HIS A 1 96 ? 20.999 16.179 4.949 1.00 50.22 96 HIS A N 1
ATOM 798 C CA . HIS A 1 96 ? 22.393 15.981 4.557 1.00 50.22 96 HIS A CA 1
ATOM 799 C C . HIS A 1 96 ? 23.060 17.327 4.288 1.00 50.22 96 HIS A C 1
ATOM 801 O O . HIS A 1 96 ? 22.373 18.205 3.713 1.00 50.22 96 HIS A O 1
#

Secondary structure (DSSP, 8-state):
---TT----HHHHHHHHHHHHHHHHHHHHHHHHHHHHHHHHHTTS-HHHHHHHHHHHHHHHS-HHHHHT--HHHHHHHHHHHHHHHHHHHSPPPP-

Sequence (96 aa):
MLGEDEDISFHAARKRWYLQRSQEALKFRREKGAARKRANRLAKLPRDRQIYEMSRHIMKTLPPDEAYWCSPERLEQMAIQNLYQLELSLATPPPH

Foldseek 3Di:
DPPDDPPCPPVNVVVVVVVVVVVVVVVVVVVVVVLLVLLVVLVVDPPVVQLVVQLVVCLVPPDPVCNVVQDPVNSSVVSVVSNVVSVVVPPDDPDD

InterPro domains:
  IPR003446 Plasmid replication initiation, RepA [NF040977] (5-88)
  IPR003446 Plasmid replication initiation, RepA [PF02387] (7-88)

Radius of gyration: 20.2 Å; Cα contacts (8 Å, |Δi|>4): 32; chains: 1; bounding box: 33×44×50 Å

pLDDT: mean 86.55, std 14.07, range [37.5, 96.69]

Mean predicted aligned error: 7.9 Å

Organism: NCBI:txid913075

Sol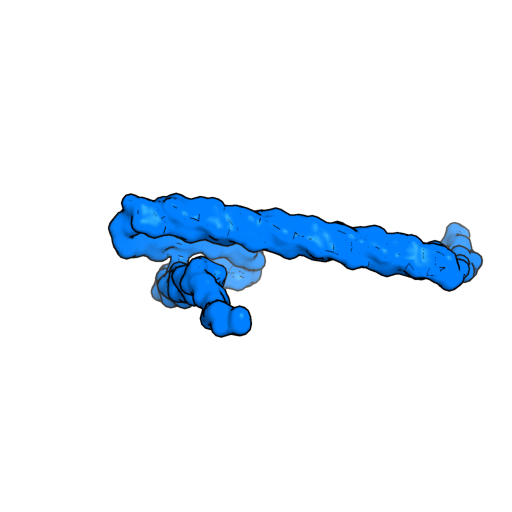vent-accessible surface area (backbone atoms only — not comparable to full-atom values): 5608 Å² total; per-residue (Å²): 132,80,80,79,76,77,68,74,44,70,67,58,50,50,52,51,50,54,51,50,53,52,49,52,53,49,50,51,53,50,51,52,51,50,51,51,56,47,48,64,56,40,73,76,45,60,69,71,57,35,39,51,56,37,33,56,49,48,66,72,69,46,54,70,73,59,50,73,74,54,47,73,68,58,40,48,53,50,18,51,52,51,52,53,52,48,52,57,72,63,51,73,76,79,89,128